Protein AF-A0A349WWR0-F1 (afdb_monomer_lite)

Foldseek 3Di:
DDPPPDPCPPDPDDPVPPPDPPDDPCVPPDDPDDDDDDDDDDDDDDDDDDDDDDDDDDDDDDDDDDDDDPDPDPPPDDDDPDDDDDDDD

Structure (mmCIF, N/CA/C/O backbone):
data_AF-A0A349WWR0-F1
#
_entry.id   AF-A0A349WWR0-F1
#
loop_
_atom_site.group_PDB
_atom_site.id
_atom_site.type_symbol
_atom_site.label_atom_id
_atom_site.label_alt_id
_atom_site.label_comp_id
_atom_site.label_asym_id
_atom_site.label_entity_id
_atom_site.label_seq_id
_atom_site.pdbx_PDB_ins_code
_atom_site.Cartn_x
_atom_site.Cartn_y
_atom_site.Cartn_z
_atom_site.occupancy
_atom_site.B_iso_or_equiv
_atom_site.auth_seq_id
_atom_site.auth_comp_id
_atom_site.auth_asym_id
_atom_site.auth_atom_id
_atom_site.pdbx_PDB_model_num
ATOM 1 N N . MET A 1 1 ? 30.112 52.605 -82.395 1.00 57.94 1 MET A N 1
ATOM 2 C CA . MET A 1 1 ? 30.573 51.452 -81.595 1.00 57.94 1 MET A CA 1
ATOM 3 C C . MET A 1 1 ? 29.489 51.185 -80.564 1.00 57.94 1 MET A C 1
ATOM 5 O O . MET A 1 1 ? 29.113 52.129 -79.885 1.00 57.94 1 MET A O 1
ATOM 9 N N . ASP A 1 2 ? 28.911 49.983 -80.545 1.00 65.25 2 ASP A N 1
ATOM 10 C CA . ASP A 1 2 ? 27.837 49.600 -79.613 1.00 65.25 2 ASP A CA 1
ATOM 11 C C . ASP A 1 2 ? 28.452 49.202 -78.252 1.00 65.25 2 ASP A C 1
ATOM 13 O O . ASP A 1 2 ? 29.308 48.313 -78.238 1.00 65.25 2 ASP A O 1
ATOM 17 N N . PRO A 1 3 ? 28.070 49.838 -77.126 1.00 64.62 3 PRO A N 1
ATOM 18 C CA . PRO A 1 3 ? 28.617 49.536 -75.800 1.00 64.62 3 PRO A CA 1
ATOM 19 C C . PRO A 1 3 ? 28.335 48.114 -75.293 1.00 64.62 3 PRO A C 1
ATOM 21 O O . PRO A 1 3 ? 28.973 47.684 -74.335 1.00 64.62 3 PRO A O 1
ATOM 24 N N . ASN A 1 4 ? 27.394 47.384 -75.903 1.00 64.31 4 ASN A N 1
ATOM 25 C CA . ASN A 1 4 ? 26.974 46.057 -75.440 1.00 64.31 4 ASN A CA 1
ATOM 26 C C . ASN A 1 4 ? 27.756 44.895 -76.066 1.00 64.31 4 ASN A C 1
ATOM 28 O O . ASN A 1 4 ? 27.424 43.732 -75.831 1.00 64.31 4 ASN A O 1
ATOM 32 N N . GLN A 1 5 ? 28.805 45.168 -76.845 1.00 63.69 5 GLN A N 1
ATOM 33 C CA . GLN A 1 5 ? 29.707 44.119 -77.323 1.00 63.69 5 GLN A CA 1
ATOM 34 C C . GLN A 1 5 ? 30.675 43.704 -76.210 1.00 63.69 5 GLN A C 1
ATOM 36 O O . GLN A 1 5 ? 31.860 44.036 -76.217 1.00 63.69 5 GLN A O 1
ATOM 41 N N . VAL A 1 6 ? 30.147 42.979 -75.223 1.00 66.88 6 VAL A N 1
ATOM 42 C CA . VAL A 1 6 ? 30.953 42.277 -74.224 1.00 66.88 6 VAL A CA 1
ATOM 43 C C . VAL A 1 6 ? 31.797 41.248 -74.973 1.00 66.88 6 VAL A C 1
ATOM 45 O O . VAL A 1 6 ? 31.265 40.416 -75.705 1.00 66.88 6 VAL A O 1
ATOM 48 N N . ASN A 1 7 ? 33.115 41.354 -74.832 1.00 62.94 7 ASN A N 1
ATOM 49 C CA . ASN A 1 7 ? 34.117 40.494 -75.451 1.00 62.94 7 ASN A CA 1
ATOM 50 C C . ASN A 1 7 ? 33.796 39.009 -75.175 1.00 62.94 7 ASN A C 1
ATOM 52 O O . ASN A 1 7 ? 34.068 38.503 -74.087 1.00 62.94 7 ASN A O 1
ATOM 56 N N . GLN A 1 8 ? 33.176 38.327 -76.142 1.00 63.50 8 GLN A N 1
ATOM 57 C CA . GLN A 1 8 ? 32.879 36.892 -76.110 1.00 63.50 8 GLN A CA 1
ATOM 58 C C . GLN A 1 8 ? 34.180 36.124 -76.352 1.00 63.50 8 GLN A C 1
ATOM 60 O O . GLN A 1 8 ? 34.391 35.547 -77.415 1.00 63.50 8 GLN A O 1
ATOM 65 N N . ASN A 1 9 ? 35.088 36.157 -75.380 1.00 61.91 9 ASN A N 1
ATOM 66 C CA . ASN A 1 9 ? 36.222 35.252 -75.385 1.00 61.91 9 ASN A CA 1
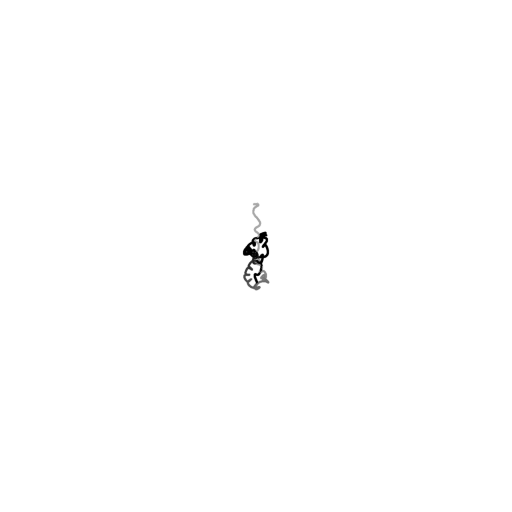ATOM 67 C C . ASN A 1 9 ? 35.673 33.864 -75.009 1.00 61.91 9 ASN A C 1
ATOM 69 O O . ASN A 1 9 ? 35.170 33.720 -73.890 1.00 61.91 9 ASN A O 1
ATOM 73 N N . PRO A 1 10 ? 35.692 32.854 -75.898 1.00 59.97 10 PRO A N 1
ATOM 74 C CA . PRO A 1 10 ? 35.212 31.531 -75.536 1.00 59.97 10 PRO A CA 1
ATOM 75 C C . PRO A 1 10 ? 36.126 30.992 -74.436 1.00 59.97 10 PRO A C 1
ATOM 77 O O . PRO A 1 10 ? 37.314 30.762 -74.658 1.00 59.97 10 PRO A O 1
ATOM 80 N N . THR A 1 11 ? 35.595 30.834 -73.223 1.00 61.41 11 THR A N 1
ATOM 81 C CA . THR A 1 11 ? 36.308 30.119 -72.163 1.00 61.41 11 THR A CA 1
ATOM 82 C C . THR A 1 11 ? 36.577 28.704 -72.681 1.00 61.41 11 THR A C 1
ATOM 84 O O . THR A 1 11 ? 35.625 28.055 -73.126 1.00 61.41 11 THR A O 1
ATOM 87 N N . PRO A 1 12 ? 37.833 28.219 -72.693 1.00 54.31 12 PRO A N 1
ATOM 88 C CA . PRO A 1 12 ? 38.115 26.859 -73.116 1.00 54.31 12 PRO A CA 1
ATOM 89 C C . PRO A 1 12 ? 37.301 25.891 -72.263 1.00 54.31 12 PRO A C 1
ATOM 91 O O . PRO A 1 12 ? 37.245 26.010 -71.039 1.00 54.31 12 PRO A O 1
ATOM 94 N N . ALA A 1 13 ? 36.619 24.987 -72.951 1.00 55.56 13 ALA A N 1
ATOM 95 C CA . ALA A 1 13 ? 35.741 23.989 -72.383 1.00 55.56 13 ALA A CA 1
ATOM 96 C C . ALA A 1 13 ? 36.402 23.218 -71.231 1.00 55.56 13 ALA A C 1
ATOM 98 O O . ALA A 1 13 ? 37.529 22.753 -71.361 1.00 55.56 13 ALA A O 1
ATOM 99 N N . GLY A 1 14 ? 35.639 23.065 -70.145 1.00 56.91 14 GLY A N 1
ATOM 100 C CA . GLY A 1 14 ? 35.697 21.954 -69.198 1.00 56.91 14 GLY A CA 1
ATOM 101 C C . GLY A 1 14 ? 37.075 21.383 -68.885 1.00 56.91 14 GLY A C 1
ATOM 102 O O . GLY A 1 14 ? 37.429 20.328 -69.401 1.00 56.91 14 GLY A O 1
ATOM 103 N N . ASP A 1 15 ? 37.766 21.983 -67.920 1.00 52.16 15 ASP A N 1
ATOM 104 C CA . ASP A 1 15 ? 38.639 21.194 -67.057 1.00 52.16 15 ASP A CA 1
ATOM 105 C C . ASP A 1 15 ? 37.746 20.530 -66.001 1.00 52.16 15 ASP A C 1
ATOM 107 O O . ASP A 1 15 ? 37.504 21.055 -64.912 1.00 52.16 15 ASP A O 1
ATOM 111 N N . VAL A 1 16 ? 37.131 19.407 -66.384 1.00 58.50 16 VAL A N 1
ATOM 112 C CA . VAL A 1 16 ? 36.495 18.498 -65.430 1.00 58.50 16 VAL A CA 1
ATOM 113 C C . VAL A 1 16 ? 37.641 17.852 -64.670 1.00 58.50 16 VAL A C 1
ATOM 115 O O . VAL A 1 16 ? 38.108 16.770 -65.026 1.00 58.50 16 VAL A O 1
ATOM 118 N N . GLY A 1 17 ? 38.133 18.562 -63.655 1.00 54.47 17 GLY A N 1
ATOM 119 C CA . GLY A 1 17 ? 39.113 18.036 -62.729 1.00 54.47 17 GLY A CA 1
ATOM 120 C C . GLY A 1 17 ? 38.602 16.694 -62.227 1.00 54.47 17 GLY A C 1
ATOM 121 O O . GLY A 1 17 ? 37.576 16.627 -61.548 1.00 54.47 17 GLY A O 1
ATOM 122 N N . MET A 1 18 ? 39.299 15.622 -62.599 1.00 63.31 18 MET A N 1
ATOM 123 C CA . MET A 1 18 ? 39.120 14.288 -62.036 1.00 63.31 18 MET A CA 1
ATOM 124 C C . MET A 1 18 ? 39.605 14.358 -60.588 1.00 63.31 18 MET A C 1
ATOM 126 O O . MET A 1 18 ? 40.712 13.934 -60.260 1.00 63.31 18 MET A O 1
ATOM 130 N N . GLY A 1 19 ? 38.810 15.017 -59.743 1.00 61.41 19 GLY A N 1
ATOM 131 C CA . GLY A 1 19 ? 39.076 15.182 -58.329 1.00 61.41 19 GLY A CA 1
ATOM 132 C C . GLY A 1 19 ? 39.300 13.809 -57.721 1.00 61.41 19 GLY A C 1
ATOM 133 O O . GLY A 1 19 ? 38.566 12.863 -58.011 1.00 61.41 19 GLY A O 1
ATOM 134 N N . THR A 1 20 ? 40.344 13.689 -56.907 1.00 61.53 20 THR A N 1
ATOM 135 C CA . THR A 1 20 ? 40.601 12.484 -56.119 1.00 61.53 20 THR A CA 1
ATOM 136 C C . THR A 1 20 ? 39.309 12.076 -55.410 1.00 61.53 20 THR A C 1
ATOM 138 O O . THR A 1 20 ? 38.686 12.952 -54.799 1.00 61.53 20 THR A O 1
ATOM 141 N N . PRO A 1 21 ? 38.883 10.801 -55.469 1.00 68.50 21 PRO A N 1
ATOM 142 C CA . PRO A 1 21 ? 37.677 10.386 -54.773 1.00 68.50 21 PRO A CA 1
ATOM 143 C C . PRO A 1 21 ? 37.857 10.691 -53.286 1.00 68.50 21 PRO A C 1
ATOM 145 O O . PRO A 1 21 ? 38.786 10.196 -52.646 1.00 68.50 21 PRO A O 1
ATOM 148 N N . VAL A 1 22 ? 36.998 11.555 -52.751 1.00 75.19 22 VAL A N 1
ATOM 149 C CA . VAL A 1 22 ? 36.940 11.829 -51.317 1.00 75.19 22 VAL A CA 1
ATOM 150 C C . VAL A 1 22 ? 36.385 10.564 -50.671 1.00 75.19 22 VAL A C 1
ATOM 152 O O . VAL A 1 22 ? 35.191 10.290 -50.755 1.00 75.19 22 VAL A O 1
ATOM 155 N N . VAL A 1 23 ? 37.269 9.743 -50.106 1.00 77.19 23 VAL A N 1
ATOM 156 C CA . VAL A 1 23 ? 36.877 8.550 -49.351 1.00 77.19 23 VAL A CA 1
ATOM 157 C C . VAL A 1 23 ? 36.386 9.021 -47.988 1.00 77.19 23 VAL A C 1
ATOM 159 O O . VAL A 1 23 ? 37.153 9.611 -47.229 1.00 77.19 23 VAL A O 1
ATOM 162 N N . ASP A 1 24 ? 35.109 8.783 -47.689 1.00 80.38 24 ASP A N 1
ATOM 163 C CA . ASP A 1 24 ? 34.562 9.015 -46.354 1.00 80.38 24 ASP A CA 1
ATOM 164 C C . ASP A 1 24 ? 35.210 8.016 -45.378 1.00 80.38 24 ASP A C 1
ATOM 166 O O . ASP A 1 24 ? 35.012 6.806 -45.532 1.00 80.38 24 ASP A O 1
ATOM 170 N N . PRO A 1 25 ? 35.979 8.474 -44.373 1.00 78.75 25 PRO A N 1
ATOM 171 C CA . PRO A 1 25 ? 36.610 7.589 -43.396 1.00 78.75 25 PRO A CA 1
ATOM 172 C C . PRO A 1 25 ? 35.595 6.816 -42.539 1.00 78.75 25 PRO A C 1
ATOM 174 O O . PRO A 1 25 ? 35.980 5.872 -41.852 1.00 78.75 25 PRO A O 1
ATOM 177 N N . ASN A 1 26 ? 34.311 7.184 -42.582 1.00 79.75 26 ASN A N 1
ATOM 178 C CA . ASN A 1 26 ? 33.233 6.507 -41.868 1.00 79.75 26 ASN A CA 1
ATOM 179 C C . ASN A 1 26 ? 32.439 5.533 -42.750 1.00 79.75 26 ASN A C 1
ATOM 181 O O . ASN A 1 26 ? 31.513 4.885 -42.253 1.00 79.75 26 ASN A O 1
ATOM 185 N N . ALA A 1 27 ? 32.790 5.392 -44.035 1.00 77.62 27 ALA A N 1
ATOM 186 C CA . ALA A 1 27 ? 32.170 4.423 -44.933 1.00 77.62 27 ALA A CA 1
ATOM 187 C C . ALA A 1 27 ? 32.457 2.993 -44.439 1.00 77.62 27 ALA A C 1
ATOM 189 O O . ALA A 1 27 ? 33.502 2.413 -44.719 1.00 77.62 27 ALA A O 1
ATOM 190 N N . GLY A 1 28 ? 31.526 2.432 -43.665 1.00 75.00 28 GLY A N 1
ATOM 191 C CA . GLY A 1 28 ? 31.632 1.089 -43.085 1.00 75.00 28 GLY A CA 1
ATOM 192 C C . GLY A 1 28 ? 31.546 1.035 -41.560 1.00 75.00 28 GLY A C 1
ATOM 193 O O . GLY A 1 28 ? 31.537 -0.063 -41.003 1.00 75.00 28 GLY A O 1
ATOM 194 N N . VAL A 1 29 ? 31.434 2.175 -40.871 1.00 79.81 29 VAL A N 1
ATOM 195 C CA . VAL A 1 29 ? 31.175 2.176 -39.426 1.00 79.81 29 VAL A CA 1
ATOM 196 C C . VAL A 1 29 ? 29.712 1.805 -39.188 1.00 79.81 29 VAL A C 1
ATOM 198 O O . VAL A 1 29 ? 28.812 2.635 -39.293 1.00 79.81 29 VAL A O 1
ATOM 201 N N . GLN A 1 30 ? 29.465 0.532 -38.879 1.00 79.25 30 GLN A N 1
ATOM 202 C CA . GLN A 1 30 ? 28.154 0.082 -38.424 1.00 79.25 30 GLN A CA 1
ATOM 203 C C . GLN A 1 30 ? 28.002 0.396 -36.938 1.00 79.25 30 GLN A C 1
ATOM 205 O O . GLN A 1 30 ? 28.693 -0.177 -36.096 1.00 79.25 30 GLN A O 1
ATOM 210 N N . VAL A 1 31 ? 27.093 1.315 -36.618 1.00 81.19 31 VAL A N 1
ATOM 211 C CA . VAL A 1 31 ? 26.688 1.571 -35.235 1.00 81.19 31 VAL A CA 1
ATOM 212 C C . VAL A 1 31 ? 25.669 0.496 -34.849 1.00 81.19 31 VAL A C 1
ATOM 214 O O . VAL A 1 31 ? 24.700 0.304 -35.589 1.00 81.19 31 VAL A O 1
ATOM 217 N N . PRO A 1 32 ? 25.863 -0.231 -33.734 1.00 82.88 32 PRO A N 1
ATOM 218 C CA . PRO A 1 32 ? 24.871 -1.192 -33.278 1.00 82.88 32 PRO A CA 1
ATOM 219 C C . PRO A 1 32 ? 23.537 -0.481 -33.002 1.00 82.88 32 PRO A C 1
ATOM 221 O O . PRO A 1 32 ? 23.538 0.661 -32.529 1.00 82.88 32 PRO A O 1
ATOM 224 N N . PRO A 1 33 ? 22.395 -1.126 -33.294 1.00 82.44 33 PRO A N 1
ATOM 225 C CA . PRO A 1 33 ? 21.097 -0.553 -32.978 1.00 82.44 33 PRO A CA 1
ATOM 226 C C . PRO A 1 33 ? 20.996 -0.322 -31.467 1.00 82.44 33 PRO A C 1
ATOM 228 O O . PRO A 1 33 ? 21.314 -1.202 -30.670 1.00 82.44 33 PRO A O 1
ATOM 231 N N . VAL A 1 34 ? 20.562 0.878 -31.078 1.00 82.06 34 VAL A N 1
ATOM 232 C CA . VAL A 1 34 ? 20.260 1.189 -29.679 1.00 82.06 34 VAL A CA 1
ATOM 233 C C . VAL A 1 34 ? 19.000 0.418 -29.301 1.00 82.06 34 VAL A C 1
ATOM 235 O O . VAL A 1 34 ? 17.949 0.610 -29.914 1.00 82.06 34 VAL A O 1
ATOM 238 N N . GLU A 1 35 ? 19.106 -0.475 -28.319 1.00 84.56 35 GLU A N 1
ATOM 239 C CA . GLU A 1 35 ? 17.946 -1.210 -27.824 1.00 84.56 35 GLU A CA 1
ATOM 240 C C . GLU A 1 35 ? 16.945 -0.255 -27.150 1.00 84.56 35 GLU A C 1
ATOM 242 O O . GLU A 1 35 ? 17.356 0.686 -26.461 1.00 84.56 35 GLU A O 1
ATOM 247 N N . PRO A 1 36 ? 15.628 -0.480 -27.313 1.00 83.81 36 PRO A N 1
ATOM 248 C CA . PRO A 1 36 ? 14.621 0.282 -26.591 1.00 83.81 36 PRO A CA 1
ATOM 249 C C . PRO A 1 36 ? 14.784 0.077 -25.084 1.00 83.81 36 PRO A C 1
ATOM 251 O O . PRO A 1 36 ? 14.649 -1.036 -24.575 1.00 83.81 36 PRO A O 1
ATOM 254 N N . THR A 1 37 ? 15.038 1.154 -24.348 1.00 83.81 37 THR A N 1
ATOM 255 C CA . THR A 1 37 ? 15.014 1.112 -22.888 1.00 83.81 37 THR A CA 1
ATOM 256 C C . THR A 1 37 ? 13.566 1.130 -22.408 1.00 83.81 37 THR A C 1
ATOM 258 O O . THR A 1 37 ? 12.776 2.000 -22.777 1.00 83.81 37 THR A O 1
ATOM 261 N N . MET A 1 38 ? 13.193 0.151 -21.582 1.00 86.62 38 MET A N 1
ATOM 262 C CA . MET A 1 38 ? 11.893 0.178 -20.915 1.00 86.62 38 MET A CA 1
ATOM 263 C C . MET A 1 38 ? 11.916 1.223 -19.793 1.00 86.62 38 MET A C 1
ATOM 265 O O . MET A 1 38 ? 12.869 1.239 -19.007 1.00 86.62 38 MET A O 1
ATOM 269 N N . PRO A 1 39 ? 10.888 2.082 -19.682 1.00 85.69 39 PRO A N 1
ATOM 270 C CA . PRO A 1 39 ? 10.787 3.007 -18.566 1.00 85.69 39 PRO A CA 1
ATOM 271 C C . PRO A 1 39 ? 10.633 2.228 -17.257 1.00 85.69 39 PRO A C 1
ATOM 273 O O . PRO A 1 39 ? 9.834 1.294 -17.157 1.00 85.69 39 PRO A O 1
ATOM 276 N N . THR A 1 40 ? 11.397 2.620 -16.242 1.00 87.38 40 THR A N 1
ATOM 277 C CA . THR A 1 40 ? 11.228 2.105 -14.886 1.00 87.38 40 THR A CA 1
ATOM 278 C C . THR A 1 40 ? 9.909 2.613 -14.299 1.00 87.38 40 THR A C 1
ATOM 280 O O . THR A 1 40 ? 9.587 3.796 -14.450 1.00 87.38 40 THR A O 1
ATOM 283 N N . PRO A 1 41 ? 9.123 1.749 -13.628 1.00 89.50 41 PRO A N 1
ATOM 284 C CA . PRO A 1 41 ? 7.925 2.199 -12.936 1.00 89.50 41 PRO A CA 1
ATOM 285 C C . PRO A 1 41 ? 8.304 3.170 -11.806 1.00 89.50 41 PRO A C 1
ATOM 287 O O . PRO A 1 41 ? 9.379 3.033 -11.209 1.00 89.50 41 PRO A O 1
ATOM 290 N N . PRO A 1 42 ? 7.441 4.155 -11.503 1.00 90.44 42 PRO A N 1
ATOM 291 C CA . PRO A 1 42 ? 7.687 5.081 -10.409 1.00 90.44 42 PRO A CA 1
ATOM 292 C C . PRO A 1 42 ? 7.716 4.343 -9.058 1.00 90.44 42 PRO A C 1
ATOM 294 O O . PRO A 1 42 ? 7.130 3.263 -8.929 1.00 90.44 42 PRO A O 1
ATOM 297 N N . PRO A 1 43 ? 8.363 4.925 -8.033 1.00 91.44 43 PRO A N 1
ATOM 298 C CA . PRO A 1 43 ? 8.334 4.381 -6.680 1.00 91.44 43 PRO A CA 1
ATOM 299 C C . PRO A 1 43 ? 6.899 4.215 -6.167 1.00 91.44 43 PRO A C 1
ATOM 301 O O . PRO A 1 43 ? 6.035 5.053 -6.431 1.00 91.44 43 PRO A O 1
ATOM 304 N N . ALA A 1 44 ? 6.651 3.149 -5.405 1.00 91.81 44 ALA A N 1
ATOM 305 C CA . ALA A 1 44 ? 5.367 2.951 -4.743 1.00 91.81 44 ALA A CA 1
ATOM 306 C C . ALA A 1 44 ? 5.130 4.031 -3.674 1.00 91.81 44 ALA A C 1
ATOM 308 O O . ALA A 1 44 ? 6.051 4.420 -2.952 1.00 91.81 44 ALA A O 1
ATOM 309 N N . MET A 1 45 ? 3.881 4.487 -3.558 1.00 94.00 45 MET A N 1
ATOM 310 C CA . MET A 1 45 ? 3.474 5.401 -2.492 1.00 94.00 45 MET A CA 1
ATOM 311 C C . MET A 1 45 ? 3.488 4.676 -1.136 1.00 94.00 45 MET A C 1
ATOM 313 O O . MET A 1 45 ? 3.048 3.524 -1.067 1.00 94.00 45 MET A O 1
ATOM 317 N N . PRO A 1 46 ? 3.948 5.328 -0.053 1.00 90.94 46 PRO A N 1
ATOM 318 C CA . PRO A 1 46 ? 3.823 4.779 1.292 1.00 90.94 46 PRO A CA 1
ATOM 319 C C . PRO A 1 46 ? 2.351 4.559 1.661 1.00 90.94 46 PRO A C 1
ATOM 321 O O . PRO A 1 46 ? 1.505 5.406 1.380 1.00 90.94 46 PRO A O 1
ATOM 324 N N . VAL A 1 47 ? 2.055 3.433 2.311 1.00 93.25 47 VAL A N 1
ATOM 325 C CA . VAL A 1 47 ? 0.731 3.156 2.885 1.00 93.25 47 VAL A CA 1
ATOM 326 C C . VAL A 1 47 ? 0.730 3.617 4.337 1.00 93.25 47 VAL A C 1
ATOM 328 O O . VAL A 1 47 ? 1.638 3.276 5.096 1.00 93.25 47 VAL A O 1
ATOM 331 N N . GLU A 1 48 ? -0.284 4.390 4.723 1.00 93.81 48 GLU A N 1
ATOM 332 C CA . GLU A 1 48 ? -0.441 4.831 6.107 1.00 93.81 48 GLU A CA 1
ATOM 333 C C . GLU A 1 48 ? -0.893 3.670 7.014 1.00 93.81 48 GLU A C 1
ATOM 335 O O . GLU A 1 48 ? -1.749 2.871 6.618 1.00 93.81 48 GLU A O 1
ATOM 340 N N . PRO A 1 49 ? -0.346 3.551 8.238 1.00 92.25 49 PRO A N 1
ATOM 341 C CA . PRO A 1 49 ? -0.801 2.561 9.207 1.00 92.25 49 PRO A CA 1
ATOM 342 C C . PRO A 1 49 ? -2.243 2.813 9.661 1.00 92.25 49 PRO A C 1
ATOM 344 O O . PRO A 1 49 ? -2.652 3.952 9.882 1.00 92.25 49 PRO A O 1
ATOM 347 N N . VAL A 1 50 ? -2.992 1.735 9.894 1.00 93.88 50 VAL A N 1
ATOM 348 C CA . VAL A 1 50 ? -4.322 1.812 10.515 1.00 93.88 50 VAL A CA 1
ATOM 349 C C . VAL A 1 50 ? -4.173 2.074 12.015 1.00 93.88 50 VAL A C 1
ATOM 351 O O . VAL A 1 50 ? -3.364 1.433 12.688 1.00 93.88 50 VAL A O 1
ATOM 354 N N . ALA A 1 51 ? -4.962 3.015 12.539 1.00 93.50 51 ALA A N 1
ATOM 355 C CA . ALA A 1 51 ? -4.963 3.347 13.958 1.00 93.50 51 ALA A CA 1
ATOM 356 C C . ALA A 1 51 ? -5.427 2.154 14.826 1.00 93.50 51 ALA A C 1
ATOM 358 O O . ALA A 1 51 ? -6.324 1.410 14.417 1.00 93.50 51 ALA A O 1
ATOM 359 N N . PRO A 1 52 ? -4.863 1.976 16.035 1.00 90.19 52 PRO A N 1
ATOM 360 C CA . PRO A 1 52 ? -5.322 0.956 16.973 1.00 90.19 52 PRO A CA 1
ATOM 361 C C . PRO A 1 52 ? -6.788 1.154 17.372 1.00 90.19 52 PRO A C 1
ATOM 363 O O . PRO A 1 52 ? -7.251 2.281 17.548 1.00 90.19 52 PRO A O 1
ATOM 366 N N . VAL A 1 53 ? -7.507 0.048 17.572 1.00 92.06 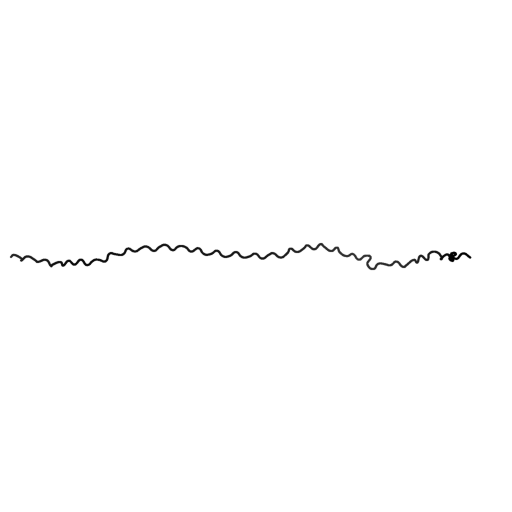53 VAL A N 1
ATOM 367 C CA . VAL A 1 53 ? -8.881 0.070 18.090 1.00 92.06 53 VAL A CA 1
ATOM 368 C C . VAL A 1 53 ? -8.855 0.416 19.581 1.00 92.06 53 VAL A C 1
ATOM 370 O O . VAL A 1 53 ? -8.051 -0.131 20.336 1.00 92.06 53 VAL A O 1
ATOM 373 N N . ALA A 1 54 ? -9.732 1.331 20.004 1.00 89.50 54 ALA A N 1
ATOM 374 C CA . ALA A 1 54 ? -9.868 1.708 21.406 1.00 89.50 54 ALA A CA 1
ATOM 375 C C . ALA A 1 54 ? -10.399 0.528 22.246 1.00 89.50 54 ALA A C 1
ATOM 377 O O . ALA A 1 54 ? -11.276 -0.203 21.779 1.00 89.50 54 ALA A O 1
ATOM 378 N N . PRO A 1 55 ? -9.905 0.340 23.482 1.00 85.25 55 PRO A N 1
ATOM 379 C CA . PRO A 1 55 ? -10.411 -0.702 24.363 1.00 85.25 55 PRO A CA 1
ATOM 380 C C . PRO A 1 55 ? -11.871 -0.427 24.738 1.00 85.25 55 PRO A C 1
ATOM 382 O O . PRO A 1 55 ? -12.236 0.693 25.099 1.00 85.25 55 PRO A O 1
ATOM 385 N N . THR A 1 56 ? -12.703 -1.464 24.679 1.00 83.75 56 THR A N 1
ATOM 386 C CA . THR A 1 56 ? -14.059 -1.441 25.229 1.00 83.75 56 THR A CA 1
ATOM 387 C C . THR A 1 56 ? -13.983 -1.668 26.735 1.00 83.75 56 THR A C 1
ATOM 389 O O . THR A 1 56 ? -13.353 -2.624 27.187 1.00 83.75 56 THR A O 1
ATOM 392 N N . VAL A 1 57 ? -14.588 -0.778 27.522 1.00 82.38 57 VAL A N 1
ATOM 393 C CA . VAL A 1 57 ? -14.674 -0.947 28.977 1.00 82.38 5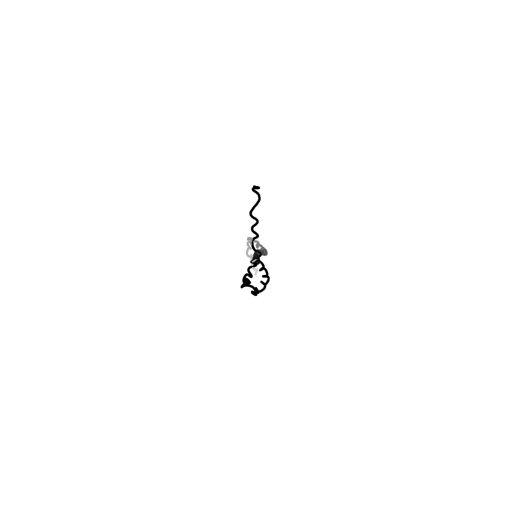7 VAL A CA 1
ATOM 394 C C . VAL A 1 57 ? -15.840 -1.886 29.268 1.00 82.38 57 VAL A C 1
ATOM 396 O O . VAL A 1 57 ? -16.976 -1.583 28.915 1.00 82.38 57 VAL A O 1
ATOM 399 N N . GLU A 1 58 ? -15.550 -3.029 29.879 1.00 79.56 58 GLU A N 1
ATOM 400 C CA . GLU A 1 58 ? -16.568 -3.954 30.379 1.00 79.56 58 GLU A CA 1
ATOM 401 C C . GLU A 1 58 ? -17.222 -3.339 31.630 1.00 79.56 58 GLU A C 1
ATOM 403 O O . GLU A 1 58 ? -16.520 -2.877 32.536 1.00 79.56 58 GLU A O 1
ATOM 408 N N . GLU A 1 59 ? -18.556 -3.313 31.702 1.00 79.94 59 GLU A N 1
ATOM 409 C CA . GLU A 1 59 ? -19.262 -2.901 32.921 1.00 79.94 59 GLU A CA 1
ATOM 410 C C . GLU A 1 59 ? -19.001 -3.916 34.043 1.00 79.94 59 GLU A C 1
ATOM 412 O O . GLU A 1 59 ? -19.218 -5.119 33.885 1.00 79.94 59 GLU A O 1
ATOM 417 N N . GLN A 1 60 ? -18.536 -3.437 35.202 1.00 79.12 60 GLN A N 1
ATOM 418 C CA . GLN A 1 60 ? -18.377 -4.298 36.371 1.00 79.12 60 GLN A CA 1
ATOM 419 C C . GLN A 1 60 ? -19.750 -4.720 36.911 1.00 79.12 60 GLN A C 1
ATOM 421 O O . GLN A 1 60 ? -20.613 -3.862 37.111 1.00 79.12 60 GLN A O 1
ATOM 426 N N . PRO A 1 61 ? -19.952 -6.013 37.221 1.00 77.06 6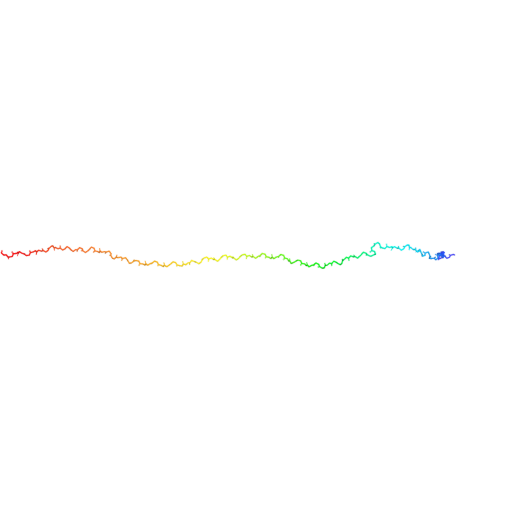1 PRO A N 1
ATOM 427 C CA . PRO A 1 61 ? -21.188 -6.465 37.838 1.00 77.06 61 PRO A CA 1
ATOM 428 C C . PRO A 1 61 ? -21.385 -5.791 39.201 1.00 77.06 61 PRO A C 1
ATOM 430 O O . PRO A 1 61 ? -20.451 -5.676 39.998 1.00 77.06 61 PRO A O 1
ATOM 433 N N . ALA A 1 62 ? -22.616 -5.342 39.456 1.00 79.62 62 ALA A N 1
ATOM 434 C CA . ALA A 1 62 ? -22.991 -4.704 40.711 1.00 79.62 62 ALA A CA 1
ATOM 435 C C . ALA A 1 62 ? -22.751 -5.648 41.902 1.00 79.62 62 ALA A C 1
ATOM 437 O O . ALA A 1 62 ? -23.040 -6.846 41.836 1.00 79.62 62 ALA A O 1
ATOM 438 N N . ALA A 1 63 ? -22.222 -5.099 42.998 1.00 79.69 63 ALA A N 1
ATOM 439 C CA . ALA A 1 63 ? -22.018 -5.860 44.221 1.00 79.69 63 ALA A CA 1
ATOM 440 C C . ALA A 1 63 ? -23.372 -6.243 44.854 1.00 79.69 63 ALA A C 1
ATOM 442 O O . ALA A 1 63 ? -24.301 -5.431 44.823 1.00 79.69 63 ALA A O 1
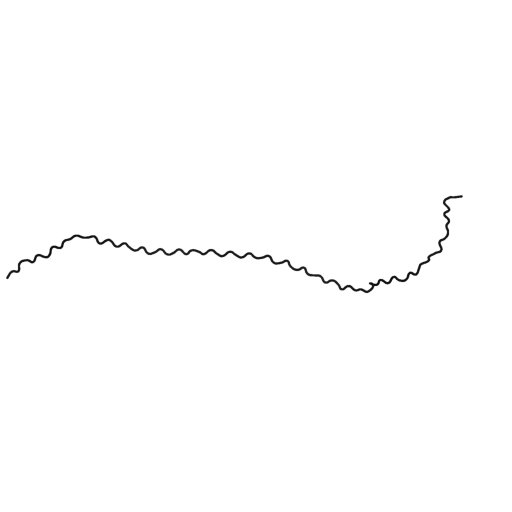ATOM 443 N N . PRO A 1 64 ? -23.496 -7.441 45.456 1.00 78.06 64 PRO A N 1
ATOM 444 C CA . PRO A 1 64 ? -24.705 -7.829 46.174 1.00 78.06 64 PRO A CA 1
ATOM 445 C C . PRO A 1 64 ? -24.971 -6.883 47.350 1.00 78.06 64 PRO A C 1
ATOM 447 O O . PRO A 1 64 ? -24.083 -6.645 48.172 1.00 78.06 64 PRO A O 1
ATOM 450 N N . GLU A 1 65 ? -26.198 -6.376 47.460 1.00 79.75 65 GLU A N 1
ATOM 451 C CA . GLU A 1 65 ? -26.626 -5.617 48.635 1.00 79.75 65 GLU A CA 1
ATOM 452 C C . GLU A 1 65 ? -26.699 -6.548 49.856 1.00 79.75 65 GLU A C 1
ATOM 454 O O . GLU A 1 65 ? -27.354 -7.592 49.829 1.00 79.75 65 GLU A O 1
ATOM 459 N N . VAL A 1 66 ? -26.007 -6.181 50.940 1.00 79.50 66 VAL A N 1
ATOM 460 C CA . VAL A 1 66 ? -26.035 -6.932 52.203 1.00 79.50 66 VAL A CA 1
ATOM 461 C C . VAL A 1 66 ? -27.189 -6.403 53.064 1.00 79.50 66 VAL A C 1
ATOM 463 O O . VAL A 1 66 ? -27.218 -5.203 53.345 1.00 79.50 66 VAL A O 1
ATOM 466 N N . PRO A 1 67 ? -28.127 -7.252 53.527 1.00 74.12 67 PRO A N 1
ATOM 467 C CA . PRO A 1 67 ? -29.199 -6.814 54.413 1.00 74.12 67 PRO A CA 1
ATOM 468 C C . PRO A 1 67 ? -28.642 -6.286 55.740 1.00 74.12 67 PRO A C 1
ATOM 470 O O . PRO A 1 67 ? -27.842 -6.950 56.401 1.00 74.12 67 PRO A O 1
ATOM 473 N N . VAL A 1 68 ? -29.100 -5.107 56.163 1.00 72.31 68 VAL A N 1
ATOM 474 C CA . VAL A 1 68 ? -28.817 -4.578 57.503 1.00 72.31 68 VAL A CA 1
ATOM 475 C C . VAL A 1 68 ? -29.618 -5.392 58.520 1.00 72.31 68 VAL A C 1
ATOM 477 O O . VAL A 1 68 ? -30.847 -5.424 58.469 1.00 72.31 68 VAL A O 1
ATOM 480 N N . ALA A 1 69 ? -28.927 -6.064 59.445 1.00 71.69 69 ALA A N 1
ATOM 481 C CA . ALA A 1 69 ? -29.576 -6.765 60.548 1.00 71.69 69 ALA A CA 1
ATOM 482 C C . ALA A 1 69 ? -30.310 -5.755 61.455 1.00 71.69 69 ALA A C 1
ATOM 484 O O . ALA A 1 69 ? -29.736 -4.707 61.772 1.00 71.69 69 ALA A O 1
ATOM 485 N N . PRO A 1 70 ? -31.544 -6.043 61.915 1.00 64.56 70 PRO A N 1
ATOM 486 C CA . PRO A 1 70 ? -32.204 -5.198 62.898 1.00 64.56 70 PRO A CA 1
ATOM 487 C C . PRO A 1 70 ? -31.356 -5.172 64.171 1.00 64.56 70 PRO A C 1
ATOM 489 O O . PRO A 1 70 ? -30.988 -6.222 64.699 1.00 64.56 70 PRO A O 1
ATOM 492 N N . GLN A 1 71 ? -31.039 -3.974 64.660 1.00 61.25 71 GLN A N 1
ATOM 493 C CA . GLN A 1 71 ? -30.431 -3.800 65.974 1.00 61.25 71 GLN A CA 1
ATOM 494 C C . GLN A 1 71 ? -31.376 -4.430 66.999 1.00 61.25 71 GLN A C 1
ATOM 496 O O . GLN A 1 71 ? -32.518 -3.994 67.136 1.00 61.25 71 GLN A O 1
ATOM 501 N N . GLY A 1 72 ? -30.916 -5.499 67.654 1.00 56.72 72 GLY A N 1
ATOM 502 C CA . GLY A 1 72 ? -31.643 -6.163 68.728 1.00 56.72 72 GLY A CA 1
ATOM 503 C C . GLY A 1 72 ? -31.973 -5.145 69.808 1.00 56.72 72 GLY A C 1
ATOM 504 O O . GLY A 1 72 ? -31.103 -4.751 70.580 1.00 56.72 72 GLY A O 1
ATOM 505 N N . GLY A 1 73 ? -33.221 -4.683 69.798 1.00 51.03 73 GLY A N 1
ATOM 506 C CA . GLY A 1 73 ? -33.758 -3.785 70.798 1.00 51.03 73 GLY A CA 1
ATOM 507 C C . GLY A 1 73 ? -33.731 -4.470 72.154 1.00 51.03 73 GLY A C 1
ATOM 508 O O . GLY A 1 73 ? -34.305 -5.543 72.331 1.00 51.03 73 GLY A O 1
ATOM 509 N N . ASP A 1 74 ? -33.046 -3.816 73.080 1.00 64.12 74 ASP A N 1
ATOM 510 C CA . ASP A 1 74 ? -33.257 -3.878 74.517 1.00 64.12 74 ASP A CA 1
ATOM 511 C C . ASP A 1 74 ? -34.757 -4.017 74.841 1.00 64.12 74 ASP A C 1
ATOM 513 O O . ASP A 1 74 ? -35.514 -3.047 74.815 1.00 64.12 74 ASP A O 1
ATOM 517 N N . MET A 1 75 ? -35.214 -5.245 75.095 1.00 59.06 75 MET A N 1
ATOM 518 C CA . MET A 1 75 ? -36.492 -5.483 75.758 1.00 59.06 75 MET A CA 1
ATOM 519 C C . MET A 1 75 ? -36.205 -5.674 77.237 1.00 59.06 75 MET A C 1
ATOM 521 O O . MET A 1 75 ? -36.072 -6.794 77.734 1.00 59.06 75 MET A O 1
ATOM 525 N N . GLY A 1 76 ? -36.120 -4.539 77.930 1.00 60.66 76 GLY A N 1
ATOM 526 C CA . GLY A 1 76 ? -36.253 -4.465 79.372 1.00 60.66 76 GLY A CA 1
ATOM 527 C C . GLY A 1 76 ? -37.480 -5.258 79.826 1.00 60.66 76 GLY A C 1
ATOM 528 O O . GLY A 1 76 ? -38.624 -4.885 79.582 1.00 60.66 76 GLY A O 1
ATOM 529 N N . GLY A 1 77 ? -37.220 -6.378 80.487 1.00 54.38 77 GLY A N 1
ATOM 530 C CA . GLY A 1 77 ? -38.228 -7.258 81.051 1.00 54.38 77 GLY A CA 1
ATOM 531 C C . GLY A 1 77 ? -37.598 -8.022 82.198 1.00 54.38 77 GLY A C 1
ATOM 532 O O . GLY A 1 77 ? -37.139 -9.146 82.024 1.00 54.38 77 GLY A O 1
ATOM 533 N N . GLY A 1 78 ? -37.520 -7.378 83.363 1.00 57.56 78 GLY A N 1
ATOM 534 C CA . GLY A 1 78 ? -37.054 -8.008 84.591 1.00 57.56 78 GLY A CA 1
ATOM 535 C C . GLY A 1 78 ? -37.861 -9.270 84.886 1.00 57.56 78 GLY A C 1
ATOM 536 O O . GLY A 1 78 ? -39.014 -9.195 85.305 1.00 57.56 78 GLY A O 1
ATOM 537 N N . GLN A 1 79 ? -37.251 -10.436 84.688 1.00 57.56 79 GLN A N 1
ATOM 538 C CA . GLN A 1 79 ? -37.721 -11.666 85.309 1.00 57.56 79 GLN A CA 1
ATOM 539 C C . GLN A 1 79 ? -37.468 -11.544 86.811 1.00 57.56 79 GLN A C 1
ATOM 541 O O . GLN A 1 79 ? -36.326 -11.577 87.267 1.00 57.56 79 GLN A O 1
ATOM 546 N N . MET A 1 80 ? -38.540 -11.372 87.587 1.00 64.50 80 MET A N 1
ATOM 547 C CA . MET A 1 80 ? -38.483 -11.650 89.019 1.00 64.50 80 MET A CA 1
ATOM 548 C C . MET A 1 80 ? -38.120 -13.132 89.210 1.00 64.50 80 MET A C 1
ATOM 550 O O . MET A 1 80 ? -38.663 -13.976 88.489 1.00 64.50 80 MET A O 1
ATOM 554 N N . PRO A 1 81 ? -37.224 -13.480 90.149 1.00 67.56 81 PRO A N 1
ATOM 555 C CA . PRO A 1 81 ? -36.946 -14.879 90.447 1.00 67.56 81 PRO A CA 1
ATOM 556 C C . PRO A 1 81 ? -38.221 -15.568 90.973 1.00 67.56 81 PRO A C 1
ATOM 558 O O . PRO A 1 81 ? -39.041 -14.912 91.623 1.00 67.56 81 PRO A O 1
ATOM 561 N N . PRO A 1 82 ? -38.417 -16.876 90.723 1.00 67.19 82 PRO A N 1
ATOM 562 C CA . PRO A 1 82 ? -39.587 -17.590 91.224 1.00 67.19 82 PRO A CA 1
ATOM 563 C C . PRO A 1 82 ? -39.581 -17.610 92.760 1.00 67.19 82 PRO A C 1
ATOM 565 O O . PRO A 1 82 ? -38.629 -18.084 93.380 1.00 67.19 82 PRO A O 1
ATOM 568 N N . THR A 1 83 ? -40.646 -17.113 93.392 1.00 67.56 83 THR A N 1
ATOM 569 C CA . THR A 1 83 ? -40.876 -17.292 94.829 1.00 67.56 83 THR A CA 1
ATOM 570 C C . THR A 1 83 ? -41.361 -18.723 95.081 1.00 67.56 83 THR A C 1
ATOM 572 O O . THR A 1 83 ? -42.444 -19.115 94.651 1.00 67.56 83 THR A O 1
ATOM 575 N N . MET A 1 84 ? -40.545 -19.539 95.756 1.00 73.00 84 MET A N 1
ATOM 576 C CA . MET A 1 84 ? -40.960 -20.866 96.231 1.00 73.00 84 MET A CA 1
ATOM 577 C C . MET A 1 84 ? -42.068 -20.721 97.291 1.00 73.00 84 MET A C 1
ATOM 579 O O . MET A 1 84 ? -41.899 -19.922 98.216 1.00 73.00 84 MET A O 1
ATOM 583 N N . PRO A 1 85 ? -43.172 -21.490 97.223 1.00 67.50 85 PRO A N 1
ATOM 584 C CA . PRO A 1 85 ? -44.095 -21.590 98.349 1.00 67.50 85 PRO A CA 1
ATOM 585 C C . PRO A 1 85 ? -43.435 -22.361 99.511 1.00 67.50 85 PRO A C 1
ATOM 587 O O . PRO A 1 85 ? -42.549 -23.188 99.270 1.00 67.50 85 PRO A O 1
ATOM 590 N N . PRO A 1 86 ? -43.837 -22.111 100.772 1.00 68.19 86 PRO A N 1
ATOM 591 C CA . PRO A 1 86 ? -43.261 -22.803 101.918 1.00 68.19 86 PRO A CA 1
ATOM 592 C C . PRO A 1 86 ? -43.536 -24.311 101.839 1.00 68.19 86 PRO A C 1
ATOM 594 O O . PRO A 1 86 ? -44.664 -24.740 101.593 1.00 68.19 86 PRO A O 1
ATOM 597 N N . ALA A 1 87 ? -42.484 -25.106 102.045 1.00 63.47 87 ALA A N 1
ATOM 598 C CA . ALA A 1 87 ? -42.565 -26.556 102.141 1.00 63.47 87 ALA A CA 1
ATOM 599 C C . ALA A 1 87 ? -43.366 -26.946 103.391 1.00 63.47 87 ALA A C 1
ATOM 601 O O . ALA A 1 87 ? -43.015 -26.555 104.502 1.00 63.47 87 ALA A O 1
ATOM 602 N N . ALA A 1 88 ? -44.443 -27.704 103.201 1.00 56.91 88 ALA A N 1
ATOM 603 C CA . ALA A 1 88 ?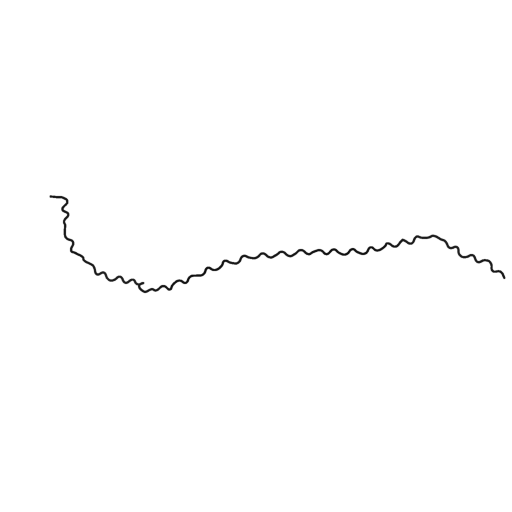 -45.204 -28.297 104.289 1.00 56.91 88 ALA A CA 1
ATOM 604 C C . ALA A 1 88 ? -44.649 -29.693 104.591 1.00 56.91 88 ALA A C 1
ATOM 606 O O . ALA A 1 88 ? -44.861 -30.593 103.779 1.00 56.91 88 ALA A O 1
ATOM 607 N N . VAL A 1 89 ? -43.971 -29.856 105.734 1.00 51.72 89 VAL A N 1
ATOM 608 C CA . VAL A 1 89 ? -43.951 -31.090 106.546 1.00 51.72 89 VAL A CA 1
ATOM 609 C C . VAL A 1 89 ? -43.774 -30.705 108.010 1.00 51.72 89 VAL A C 1
ATOM 611 O O . VAL A 1 89 ? -42.804 -29.971 108.298 1.00 51.72 89 VAL A O 1
#

Sequence (89 aa):
MDPNQVNQNPTPAGDVGMGTPVVDPNAGVQVPPVEPTMPTPPPAMPVEPVAPVAPTVEEQPAAPEVPVAPQGGDMGGGQMPPTMPPAAV

Radius of gyration: 68.32 Å; chains: 1; bounding box: 86×82×188 Å

Secondary structure (DSSP, 8-state):
--TT------PPP-----PPP---TTTT--PPPPPPPPPPPPPPPPPPPPPPPPPPPPPPPPPPPPPPPP---------PPP-PPPP--

pLDDT: mean 73.32, std 12.51, range [51.03, 94.0]